Protein AF-A0A530JTN9-F1 (afdb_monomer_lite)

Sequence (79 aa):
IIMMAVPLSIFGAIVPLNIGLGTLNIYTQVGLITLIGLITKHGILLVEFANQQRELHGMRRRDAIVASAKVRLRPILMT

Foldseek 3Di:
DLVVVLVVQVVVLVVCVVVVVDDPDPVSVVVSVVSSVVSSVLVVQLVVQLVVCCVPVVDDSVVSSVVSCVVCVVVVVVD

Secondary structure (DSSP, 8-state):
-HHHHHHHHHHHHHHHHHTTS----HHHHHHHHHHHHHHHHHHHHHHHHHHHHHHHH---HHHHHHHHHHHHHHHHHH-

Radius of gyration: 15.69 Å; chains: 1; bounding box: 32×19×46 Å

pLDDT: mean 82.33, std 5.26, range [63.25, 89.75]

Structure (mmCIF, N/CA/C/O backbone):
data_AF-A0A530JTN9-F1
#
_entry.id   AF-A0A530JTN9-F1
#
loop_
_atom_site.group_PDB
_atom_site.id
_atom_site.type_symbol
_atom_site.label_atom_id
_atom_site.label_alt_id
_atom_site.label_comp_id
_atom_site.label_asym_id
_atom_site.label_entity_id
_atom_site.label_seq_id
_atom_site.pdbx_PDB_ins_code
_atom_site.Cartn_x
_atom_site.Cartn_y
_atom_site.Cartn_z
_atom_site.occupancy
_atom_site.B_iso_or_equiv
_atom_site.auth_seq_id
_atom_site.auth_comp_id
_atom_site.auth_asym_id
_atom_site.auth_atom_id
_atom_site.pdbx_PDB_model_num
ATOM 1 N N . ILE A 1 1 ? 4.524 -10.145 6.483 1.00 63.25 1 ILE A N 1
ATOM 2 C CA . ILE A 1 1 ? 3.374 -9.699 5.652 1.00 63.25 1 ILE A CA 1
ATOM 3 C C . ILE A 1 1 ? 3.831 -8.683 4.611 1.00 63.25 1 ILE A C 1
ATOM 5 O O . ILE A 1 1 ? 3.697 -8.963 3.434 1.00 63.25 1 ILE A O 1
ATOM 9 N N . ILE A 1 2 ? 4.445 -7.563 5.011 1.00 68.31 2 ILE A N 1
ATOM 10 C CA . ILE A 1 2 ? 4.872 -6.504 4.075 1.00 68.31 2 ILE A CA 1
ATOM 11 C C . ILE A 1 2 ? 5.875 -7.024 3.025 1.00 68.31 2 ILE A C 1
ATOM 13 O O . ILE A 1 2 ? 5.711 -6.759 1.842 1.00 68.31 2 ILE A O 1
ATOM 17 N N . MET A 1 3 ? 6.833 -7.875 3.417 1.00 70.69 3 MET A N 1
ATOM 18 C CA . MET A 1 3 ? 7.773 -8.492 2.465 1.00 70.69 3 MET A CA 1
ATOM 19 C C . MET A 1 3 ? 7.126 -9.477 1.472 1.00 70.69 3 MET A C 1
ATOM 21 O O . MET A 1 3 ? 7.738 -9.772 0.455 1.00 70.69 3 MET A O 1
ATOM 25 N N . MET A 1 4 ? 5.892 -9.955 1.708 1.00 78.00 4 MET A N 1
ATOM 26 C CA . MET A 1 4 ? 5.155 -10.751 0.707 1.00 78.00 4 MET A CA 1
ATOM 27 C C . MET A 1 4 ? 4.541 -9.883 -0.400 1.00 78.00 4 MET A C 1
ATOM 29 O O . MET A 1 4 ? 4.227 -10.405 -1.463 1.00 78.00 4 MET A O 1
ATOM 33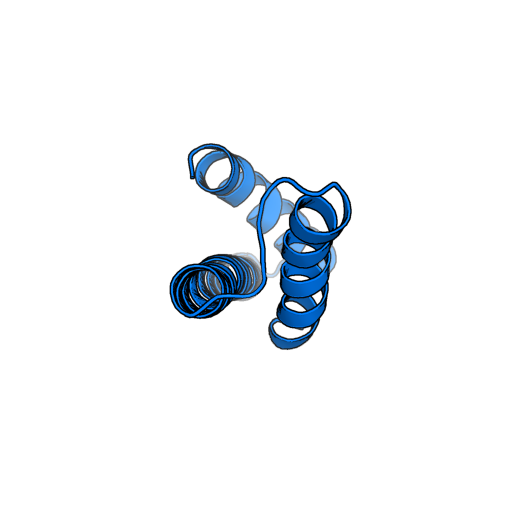 N N . ALA A 1 5 ? 4.385 -8.571 -0.186 1.00 75.88 5 ALA A N 1
ATOM 34 C CA . ALA A 1 5 ? 3.892 -7.660 -1.221 1.00 75.88 5 ALA A CA 1
ATOM 35 C C . ALA A 1 5 ? 4.966 -7.347 -2.279 1.00 75.88 5 ALA A C 1
ATOM 37 O O . ALA A 1 5 ? 4.640 -7.062 -3.427 1.00 75.88 5 ALA A O 1
ATOM 38 N N . VAL A 1 6 ? 6.248 -7.454 -1.914 1.00 79.94 6 VAL A N 1
ATOM 39 C CA . VAL A 1 6 ? 7.391 -7.194 -2.804 1.00 79.94 6 VAL A CA 1
ATOM 40 C C . VAL A 1 6 ? 7.424 -8.131 -4.024 1.00 79.94 6 VAL A C 1
ATOM 42 O O . VAL A 1 6 ? 7.454 -7.616 -5.142 1.00 79.94 6 VAL A O 1
ATOM 45 N N . PRO A 1 7 ? 7.364 -9.474 -3.882 1.00 81.19 7 PRO A N 1
ATOM 46 C CA . PRO A 1 7 ? 7.344 -10.364 -5.045 1.00 81.19 7 PRO A CA 1
ATOM 47 C C . PRO A 1 7 ? 6.101 -10.162 -5.923 1.00 81.19 7 PRO A C 1
ATOM 49 O O . PRO A 1 7 ? 6.194 -10.298 -7.140 1.00 81.19 7 PRO A O 1
ATOM 52 N N . LEU A 1 8 ? 4.964 -9.761 -5.341 1.00 83.19 8 LEU A N 1
ATOM 53 C CA . LEU A 1 8 ? 3.754 -9.429 -6.099 1.00 83.19 8 LEU A CA 1
ATOM 54 C C . LEU A 1 8 ? 3.946 -8.171 -6.967 1.00 83.19 8 LEU A C 1
ATOM 56 O O . LEU A 1 8 ? 3.531 -8.155 -8.124 1.00 83.19 8 LEU A O 1
ATOM 60 N N . SER A 1 9 ? 4.615 -7.138 -6.449 1.00 80.81 9 SER A N 1
ATOM 61 C CA . SER A 1 9 ? 4.945 -5.939 -7.234 1.00 80.81 9 SER A CA 1
ATOM 62 C C . SER A 1 9 ? 5.948 -6.207 -8.345 1.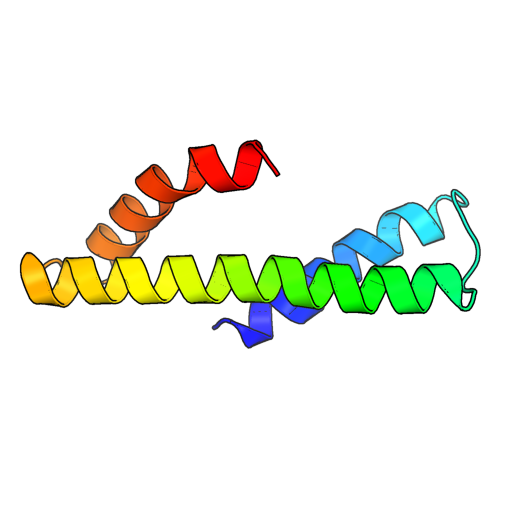00 80.81 9 SER A C 1
ATOM 64 O O . SER A 1 9 ? 5.783 -5.687 -9.445 1.00 80.81 9 SER A O 1
ATOM 66 N N . ILE A 1 10 ? 6.959 -7.037 -8.086 1.00 82.75 10 ILE A N 1
ATOM 67 C CA . ILE A 1 10 ? 7.920 -7.449 -9.117 1.00 82.75 10 ILE A CA 1
ATOM 68 C C . ILE A 1 10 ? 7.194 -8.205 -10.233 1.00 82.75 10 ILE A C 1
ATOM 70 O O . ILE A 1 10 ? 7.422 -7.926 -11.407 1.00 82.75 10 ILE A O 1
ATOM 74 N N . PHE A 1 11 ? 6.267 -9.099 -9.881 1.00 84.62 11 PHE A N 1
ATOM 75 C CA . PHE A 1 11 ? 5.441 -9.799 -10.861 1.00 84.62 11 PHE A CA 1
ATOM 76 C C . PHE A 1 11 ? 4.636 -8.819 -11.727 1.00 84.62 11 PHE A C 1
ATOM 78 O O . PHE A 1 11 ? 4.678 -8.904 -12.952 1.00 84.62 11 PHE A O 1
ATOM 85 N N . GLY A 1 12 ? 3.986 -7.827 -11.107 1.00 81.19 12 GLY A N 1
ATOM 86 C CA . GLY A 1 12 ? 3.252 -6.778 -11.821 1.00 81.19 12 GLY A CA 1
ATOM 87 C C . GLY A 1 12 ? 4.119 -5.939 -12.767 1.00 81.19 12 GLY A C 1
ATOM 88 O O . GLY A 1 12 ? 3.633 -5.502 -13.804 1.00 81.19 12 GLY A O 1
ATOM 89 N N . ALA A 1 13 ? 5.401 -5.754 -12.455 1.00 79.56 13 ALA A N 1
ATOM 90 C CA . ALA A 1 13 ? 6.333 -5.012 -13.300 1.00 79.56 13 ALA A CA 1
ATOM 91 C C . ALA A 1 13 ? 6.956 -5.854 -14.429 1.00 79.56 13 ALA A C 1
ATOM 93 O O . ALA A 1 13 ? 7.306 -5.317 -15.479 1.00 79.56 13 ALA A O 1
ATOM 94 N N . ILE A 1 14 ? 7.071 -7.173 -14.246 1.00 80.62 14 ILE A N 1
ATOM 95 C CA . ILE A 1 14 ? 7.583 -8.096 -15.271 1.00 80.62 14 ILE A CA 1
ATOM 96 C C . ILE A 1 14 ? 6.557 -8.318 -16.390 1.00 80.62 14 ILE A C 1
ATOM 98 O O . ILE A 1 14 ? 6.950 -8.445 -17.547 1.00 80.62 14 ILE A O 1
ATOM 102 N N . VAL A 1 15 ? 5.256 -8.327 -16.080 1.00 81.81 15 VAL A N 1
ATOM 103 C CA . VAL A 1 15 ? 4.175 -8.504 -17.071 1.00 81.81 15 VAL A CA 1
ATOM 104 C C . VAL A 1 15 ? 4.261 -7.511 -18.249 1.00 81.81 15 VAL A C 1
ATOM 106 O O . VAL A 1 15 ? 4.302 -7.970 -19.391 1.00 81.81 15 VAL A O 1
ATOM 109 N N . PRO A 1 16 ? 4.345 -6.180 -18.047 1.00 74.75 16 PRO A N 1
ATOM 110 C CA . PRO A 1 16 ? 4.476 -5.232 -19.156 1.00 74.75 16 PRO A CA 1
ATOM 111 C C . PRO A 1 16 ? 5.820 -5.345 -19.890 1.00 74.75 16 PRO A C 1
ATOM 113 O O . PRO A 1 16 ? 5.856 -5.162 -21.106 1.00 74.75 16 PRO A O 1
ATOM 116 N N . LEU A 1 17 ? 6.909 -5.713 -19.200 1.00 77.56 17 LEU A N 1
ATOM 117 C CA . LEU A 1 17 ?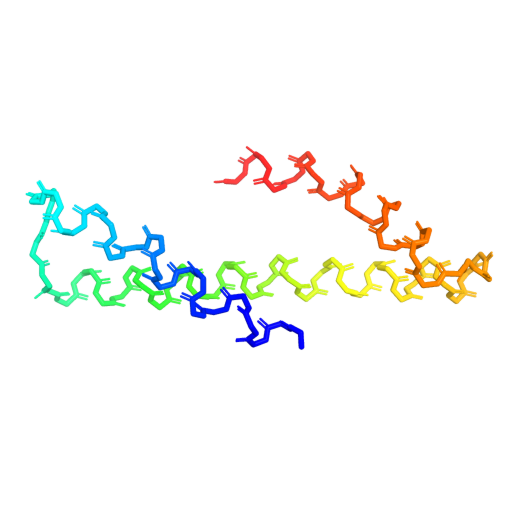 8.181 -6.026 -19.865 1.00 77.56 17 LEU A CA 1
ATOM 118 C C . LEU A 1 17 ? 8.054 -7.245 -20.793 1.00 77.56 17 LEU A C 1
ATOM 120 O O . LEU A 1 17 ? 8.604 -7.238 -21.890 1.00 77.56 17 LEU A O 1
ATOM 124 N N . ASN A 1 18 ? 7.313 -8.279 -20.384 1.00 75.94 18 ASN A N 1
ATOM 125 C CA . ASN A 1 18 ? 7.125 -9.497 -21.175 1.00 75.94 18 ASN A CA 1
ATOM 126 C C . ASN A 1 18 ? 6.279 -9.262 -22.441 1.00 75.94 18 ASN A C 1
ATOM 128 O O . ASN A 1 18 ? 6.518 -9.901 -23.459 1.00 75.94 18 ASN A O 1
ATOM 132 N N . ILE A 1 19 ? 5.355 -8.295 -22.402 1.00 76.31 19 ILE A N 1
ATOM 133 C CA . ILE A 1 19 ? 4.519 -7.878 -23.546 1.00 76.31 19 ILE A CA 1
ATOM 134 C C . ILE A 1 19 ? 5.315 -7.035 -24.571 1.00 76.31 19 ILE A C 1
ATOM 136 O O . ILE A 1 19 ? 4.812 -6.718 -25.646 1.00 76.31 19 ILE A O 1
ATOM 140 N N . GLY A 1 20 ? 6.577 -6.696 -24.284 1.00 71.75 20 GLY A N 1
ATOM 141 C CA . GLY A 1 20 ? 7.437 -5.940 -25.200 1.00 71.75 20 GLY A CA 1
ATOM 142 C C . GLY A 1 20 ? 7.288 -4.420 -25.094 1.00 71.75 20 GLY A C 1
ATOM 143 O O . GLY A 1 20 ? 7.788 -3.702 -25.955 1.00 71.75 20 GLY A O 1
ATOM 144 N N . LEU A 1 21 ? 6.650 -3.909 -24.030 1.00 68.81 21 LEU A N 1
ATOM 145 C CA . LEU A 1 21 ? 6.532 -2.465 -23.764 1.00 68.81 21 LEU A CA 1
ATOM 146 C C . LEU A 1 21 ? 7.858 -1.824 -23.304 1.00 68.81 21 LEU A C 1
ATOM 148 O O . LEU A 1 21 ? 7.933 -0.607 -23.155 1.00 68.81 21 LEU A O 1
ATOM 152 N N . GLY A 1 22 ? 8.907 -2.619 -23.072 1.00 70.12 22 GLY A N 1
ATOM 153 C CA . GLY A 1 22 ? 10.235 -2.124 -22.724 1.00 70.12 22 GLY A CA 1
ATOM 154 C C . GLY A 1 22 ? 11.264 -3.234 -22.510 1.00 70.12 22 GLY A C 1
ATOM 155 O O . GLY A 1 22 ? 10.926 -4.400 -22.327 1.00 70.12 22 GLY A O 1
ATOM 156 N N . THR A 1 23 ? 12.541 -2.859 -22.522 1.00 76.25 23 THR A N 1
ATOM 157 C CA . THR A 1 23 ? 13.685 -3.742 -22.242 1.00 76.25 23 THR A CA 1
ATOM 158 C C . THR A 1 23 ? 14.203 -3.545 -20.821 1.00 76.25 23 THR A C 1
ATOM 160 O O . THR A 1 23 ? 14.141 -2.433 -20.300 1.00 76.25 23 THR A O 1
ATOM 163 N N . LEU A 1 24 ? 14.819 -4.579 -20.242 1.00 78.00 24 LEU A N 1
ATOM 164 C CA . LEU A 1 24 ? 15.547 -4.496 -18.970 1.00 78.00 24 LEU A CA 1
ATOM 165 C C . LEU A 1 24 ? 16.782 -3.587 -19.115 1.00 78.00 24 LEU A C 1
ATOM 167 O O . LEU A 1 24 ? 17.851 -4.012 -19.540 1.00 78.00 24 LEU A O 1
ATOM 171 N N . ASN A 1 25 ? 16.610 -2.313 -18.781 1.00 83.50 25 ASN A N 1
ATOM 172 C CA . ASN A 1 25 ? 17.646 -1.284 -18.781 1.00 83.50 25 ASN A CA 1
ATOM 173 C C . ASN A 1 25 ? 17.752 -0.611 -17.397 1.00 83.50 25 ASN A C 1
ATOM 175 O O . ASN A 1 25 ? 16.924 -0.837 -16.510 1.00 83.50 25 ASN A O 1
ATOM 179 N N . ILE A 1 26 ? 18.762 0.242 -17.208 1.00 86.44 26 ILE A N 1
ATOM 180 C CA . ILE A 1 26 ? 19.006 0.937 -15.930 1.00 86.44 26 ILE A CA 1
ATOM 181 C C . ILE A 1 26 ? 17.771 1.746 -15.486 1.00 86.44 26 ILE A C 1
ATOM 183 O O . ILE A 1 26 ? 17.431 1.740 -14.305 1.00 86.44 26 ILE A O 1
ATOM 187 N N . TYR A 1 27 ? 17.032 2.359 -16.418 1.00 85.69 27 TYR A N 1
ATOM 188 C CA . TYR A 1 27 ? 15.799 3.088 -16.101 1.00 85.69 27 TYR A CA 1
ATOM 189 C C . TYR A 1 27 ? 14.701 2.170 -15.548 1.00 85.69 27 TYR A C 1
ATOM 191 O O . TYR A 1 27 ? 14.079 2.501 -14.540 1.00 85.69 27 TYR A O 1
ATOM 199 N N . THR A 1 28 ? 14.494 0.991 -16.143 1.00 83.25 28 THR A N 1
ATOM 200 C CA . THR A 1 28 ? 13.531 0.003 -15.628 1.00 83.25 28 THR A CA 1
ATOM 201 C C . THR A 1 28 ? 13.949 -0.558 -14.272 1.00 83.25 28 THR A C 1
ATOM 203 O O . THR A 1 28 ? 13.090 -0.771 -13.426 1.00 83.25 28 THR A O 1
ATOM 206 N N . GLN A 1 29 ? 15.248 -0.734 -14.008 1.00 85.75 29 GLN A N 1
ATOM 207 C CA . GLN A 1 29 ? 15.736 -1.170 -12.693 1.00 85.75 29 GLN A CA 1
ATOM 208 C C . GLN A 1 29 ? 15.484 -0.115 -11.613 1.00 85.75 29 GLN A C 1
ATOM 210 O O . GLN A 1 29 ? 14.994 -0.445 -10.535 1.00 85.75 29 GLN A O 1
ATOM 215 N N . VAL A 1 30 ? 15.745 1.161 -11.910 1.00 89.75 30 VAL A N 1
ATOM 216 C CA . VAL A 1 30 ? 15.417 2.266 -10.997 1.00 89.75 30 VAL A CA 1
ATOM 217 C C . VAL A 1 30 ? 13.902 2.356 -10.777 1.00 89.75 30 VAL A C 1
ATOM 219 O O . VAL A 1 30 ? 13.463 2.501 -9.638 1.00 89.75 30 VAL A O 1
ATOM 222 N N . GLY A 1 31 ? 13.097 2.183 -11.831 1.00 87.12 31 GLY A N 1
ATOM 223 C CA . GLY A 1 31 ? 11.634 2.118 -11.745 1.00 87.12 31 GLY A CA 1
ATOM 224 C C . GLY A 1 31 ? 11.119 0.951 -10.895 1.00 87.12 31 GLY A C 1
ATOM 225 O O . GLY A 1 31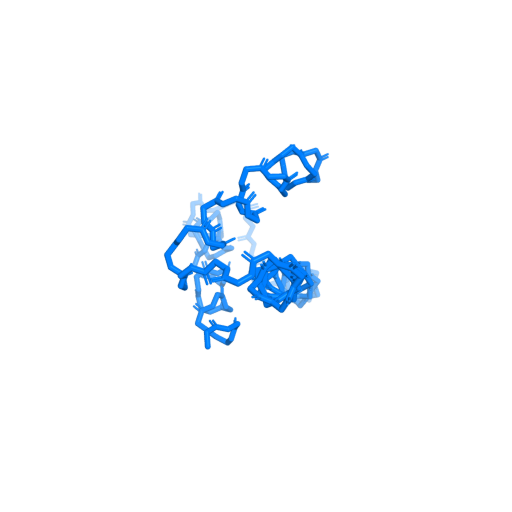 ? 10.184 1.109 -10.117 1.00 87.12 31 GLY A O 1
ATOM 226 N N . LEU A 1 32 ? 11.755 -0.219 -10.981 1.00 86.81 32 LEU A N 1
ATOM 227 C CA . LEU A 1 32 ? 11.443 -1.364 -10.124 1.00 86.81 32 LEU A CA 1
ATOM 228 C C . LEU A 1 32 ? 11.724 -1.049 -8.651 1.00 86.81 32 LEU A C 1
ATOM 230 O O . LEU A 1 32 ? 10.901 -1.357 -7.790 1.00 86.81 32 LEU A O 1
ATOM 234 N N . ILE A 1 33 ? 12.851 -0.396 -8.353 1.00 88.56 33 ILE A N 1
ATOM 235 C CA . ILE A 1 33 ? 13.212 -0.002 -6.984 1.00 88.56 33 ILE A CA 1
ATOM 236 C C . ILE A 1 33 ? 12.195 0.998 -6.418 1.00 88.56 33 ILE A C 1
ATOM 238 O O . ILE A 1 33 ? 11.737 0.835 -5.284 1.00 88.56 33 ILE A O 1
ATOM 242 N N . THR A 1 34 ? 11.794 2.007 -7.197 1.00 89.06 34 THR A N 1
ATOM 243 C CA . THR A 1 34 ? 10.785 2.982 -6.752 1.00 89.06 34 THR A CA 1
ATOM 244 C C . THR A 1 34 ? 9.412 2.340 -6.563 1.00 89.06 34 THR A C 1
ATOM 246 O O . THR A 1 34 ? 8.738 2.636 -5.573 1.00 89.06 34 THR A O 1
ATOM 249 N N . LEU A 1 35 ? 9.024 1.401 -7.432 1.00 87.19 35 LEU A N 1
ATOM 250 C CA . LEU A 1 35 ? 7.786 0.629 -7.302 1.00 87.19 35 LEU A CA 1
ATOM 251 C C . LEU A 1 35 ? 7.763 -0.201 -6.007 1.00 87.19 35 LEU A C 1
ATOM 253 O O . LEU A 1 35 ? 6.766 -0.204 -5.282 1.00 87.19 35 LEU A O 1
ATOM 257 N N . ILE A 1 36 ? 8.880 -0.860 -5.679 1.00 87.69 36 ILE A N 1
ATOM 258 C CA . ILE A 1 36 ? 9.041 -1.608 -4.424 1.00 87.69 36 ILE A CA 1
ATOM 259 C C . ILE A 1 36 ? 8.908 -0.666 -3.217 1.00 87.69 36 ILE A C 1
ATOM 261 O O . ILE A 1 36 ? 8.255 -1.012 -2.230 1.00 87.69 36 ILE A O 1
ATOM 265 N N . GLY A 1 37 ? 9.473 0.541 -3.283 1.00 88.12 37 GLY A N 1
ATOM 266 C CA . GLY A 1 37 ? 9.325 1.551 -2.231 1.00 88.12 37 GLY A CA 1
ATOM 267 C C . GLY A 1 37 ? 7.871 1.997 -2.029 1.00 88.12 37 GLY A C 1
ATOM 268 O O . GLY A 1 37 ? 7.379 2.028 -0.897 1.00 88.12 37 GLY A O 1
ATOM 269 N N . LEU A 1 38 ? 7.161 2.278 -3.125 1.00 87.50 38 LEU A N 1
ATOM 270 C CA . LEU A 1 38 ? 5.749 2.675 -3.120 1.00 87.50 38 LEU A CA 1
ATOM 271 C C . LEU A 1 38 ? 4.848 1.591 -2.518 1.00 87.50 38 LEU A C 1
ATOM 273 O O . LEU A 1 38 ? 4.101 1.869 -1.573 1.00 87.50 38 LEU A O 1
ATOM 277 N N . ILE A 1 39 ? 4.955 0.345 -2.996 1.00 85.75 39 ILE A N 1
ATOM 278 C CA . ILE A 1 39 ? 4.128 -0.754 -2.477 1.00 85.75 39 ILE A CA 1
ATOM 279 C C . ILE A 1 39 ? 4.412 -1.000 -0.994 1.00 85.75 39 ILE A C 1
ATOM 281 O O . ILE A 1 39 ? 3.492 -1.226 -0.207 1.00 85.75 39 ILE A O 1
ATOM 285 N N . THR A 1 40 ? 5.681 -0.899 -0.592 1.00 88.06 40 THR A N 1
ATOM 286 C CA . THR A 1 40 ? 6.106 -1.116 0.791 1.00 88.06 40 THR A CA 1
ATOM 287 C C . THR A 1 40 ? 5.515 -0.047 1.702 1.00 88.06 40 THR A C 1
ATOM 289 O O . THR A 1 40 ? 4.932 -0.388 2.731 1.00 88.06 40 THR A O 1
ATOM 292 N N . LYS A 1 41 ? 5.552 1.231 1.299 1.00 86.06 41 LYS A N 1
ATOM 293 C CA . LYS A 1 41 ? 4.919 2.331 2.044 1.00 86.06 41 LYS A CA 1
ATOM 294 C C . LYS A 1 41 ? 3.416 2.104 2.210 1.00 86.06 41 LYS A C 1
ATOM 296 O O . LYS A 1 41 ? 2.882 2.272 3.307 1.00 86.06 41 LYS A O 1
ATOM 301 N N . HIS A 1 42 ? 2.724 1.687 1.150 1.00 85.12 42 HIS A N 1
ATOM 302 C CA . HIS A 1 42 ? 1.298 1.380 1.240 1.00 85.12 42 HIS A CA 1
ATOM 303 C C . HIS A 1 42 ? 1.012 0.150 2.115 1.00 85.12 42 HIS A C 1
ATOM 305 O O . HIS A 1 42 ? 0.038 0.165 2.866 1.00 85.12 42 HIS A O 1
ATOM 311 N N . GLY A 1 43 ? 1.852 -0.884 2.076 1.00 85.44 43 GLY A N 1
ATOM 312 C CA . GLY A 1 43 ? 1.720 -2.059 2.937 1.00 85.44 43 GLY A CA 1
ATOM 313 C C . GLY A 1 43 ? 1.924 -1.734 4.419 1.00 85.44 43 GLY A C 1
ATOM 314 O O . GLY A 1 43 ? 1.113 -2.145 5.248 1.00 85.44 43 GLY A O 1
ATOM 315 N N . ILE A 1 44 ? 2.962 -0.956 4.745 1.00 88.62 44 ILE A N 1
ATOM 316 C CA . ILE A 1 44 ? 3.264 -0.518 6.118 1.00 88.62 44 ILE A CA 1
ATOM 317 C C . ILE A 1 44 ? 2.092 0.281 6.687 1.00 88.62 44 ILE A C 1
ATOM 319 O O . ILE A 1 44 ? 1.550 -0.099 7.721 1.00 88.62 44 ILE A O 1
ATOM 323 N N . LEU A 1 45 ? 1.634 1.314 5.970 1.00 87.00 45 LEU A N 1
ATOM 324 C CA . LEU A 1 45 ? 0.526 2.164 6.418 1.00 87.00 45 LEU A CA 1
ATOM 325 C C . LEU A 1 45 ? -0.766 1.375 6.664 1.00 87.00 45 LEU A C 1
ATOM 327 O O . LEU A 1 45 ? -1.510 1.686 7.584 1.00 87.00 45 LEU A O 1
ATOM 331 N N . LEU A 1 46 ? -1.062 0.355 5.851 1.00 85.94 46 LEU A N 1
ATOM 332 C CA . LEU A 1 46 ? -2.265 -0.463 6.038 1.00 85.94 46 LEU A CA 1
ATOM 333 C C . LEU A 1 46 ? -2.192 -1.312 7.316 1.00 85.94 46 LEU A C 1
ATOM 335 O O . LEU A 1 46 ? -3.182 -1.416 8.043 1.00 85.94 46 LEU A O 1
ATOM 339 N N . VAL A 1 47 ? -1.027 -1.902 7.594 1.00 86.06 47 VAL A N 1
ATOM 340 C CA . VAL A 1 47 ? -0.795 -2.701 8.805 1.00 86.06 47 VAL A CA 1
ATOM 341 C C . VAL A 1 47 ? -0.785 -1.819 10.050 1.00 86.06 47 VAL A C 1
ATOM 343 O O . VAL A 1 47 ? -1.403 -2.188 11.045 1.00 86.06 47 VAL A O 1
ATOM 346 N N . GLU A 1 48 ? -0.135 -0.660 9.987 1.00 87.75 48 GLU A N 1
ATOM 347 C CA . GLU A 1 48 ? -0.077 0.307 11.086 1.00 87.75 48 GLU A CA 1
ATOM 348 C C . GLU A 1 48 ? -1.480 0.776 11.479 1.00 87.75 48 GLU A C 1
ATOM 350 O O . GLU A 1 48 ? -1.881 0.627 12.631 1.00 87.75 48 GLU A O 1
ATOM 355 N N . PHE A 1 49 ? -2.287 1.200 10.505 1.00 85.19 49 PHE A N 1
ATOM 356 C CA . PHE A 1 49 ? -3.659 1.645 10.748 1.00 85.19 49 PHE A CA 1
ATOM 357 C C . PHE A 1 49 ? -4.559 0.499 11.238 1.00 85.19 49 PHE A C 1
ATOM 359 O O . PHE A 1 49 ? -5.425 0.700 12.086 1.00 85.19 49 PHE A O 1
ATOM 366 N N . ALA A 1 50 ? -4.336 -0.734 10.764 1.00 86.00 50 ALA A N 1
ATOM 367 C CA . ALA A 1 50 ? -5.040 -1.903 11.287 1.00 86.00 50 ALA A CA 1
ATOM 368 C C . ALA A 1 50 ? -4.657 -2.183 12.748 1.00 86.00 50 ALA A C 1
ATOM 370 O O . ALA A 1 50 ? -5.529 -2.501 13.548 1.00 86.00 50 ALA A O 1
ATOM 371 N N . ASN A 1 51 ? -3.384 -2.053 13.127 1.00 87.31 51 ASN A N 1
ATOM 372 C CA . ASN A 1 51 ? -2.965 -2.199 14.522 1.00 87.31 51 ASN A CA 1
ATOM 373 C C . ASN A 1 51 ? -3.527 -1.076 15.402 1.00 87.31 51 ASN A C 1
ATOM 375 O O . ASN A 1 51 ? -4.050 -1.364 16.474 1.00 87.31 51 ASN A O 1
ATOM 379 N N . GLN A 1 52 ? -3.532 0.161 14.908 1.00 86.88 52 GLN A N 1
ATOM 380 C CA . GLN A 1 52 ? -4.112 1.309 15.598 1.00 86.88 52 GLN A CA 1
ATOM 381 C C . GLN A 1 52 ? -5.619 1.127 15.854 1.00 86.88 52 GLN A C 1
ATOM 383 O O . GLN A 1 52 ? -6.098 1.382 16.954 1.00 86.88 52 GLN A O 1
ATOM 388 N N . GLN A 1 53 ? -6.373 0.605 14.880 1.00 84.12 53 GLN A N 1
ATOM 389 C CA . GLN A 1 53 ? -7.795 0.269 15.056 1.00 84.12 53 GLN A CA 1
ATOM 390 C C . GLN A 1 53 ? -8.015 -0.847 16.090 1.00 84.12 53 GLN A C 1
ATOM 392 O O . GLN A 1 53 ? -9.016 -0.850 16.806 1.00 84.12 53 GLN A O 1
ATOM 397 N N . ARG A 1 54 ? -7.074 -1.790 16.212 1.00 84.88 54 ARG A N 1
ATOM 398 C CA . ARG A 1 54 ? -7.135 -2.834 17.246 1.00 84.88 54 ARG A CA 1
ATOM 399 C C . ARG A 1 54 ? -6.866 -2.278 18.639 1.00 84.88 54 ARG A C 1
ATOM 401 O O . ARG A 1 54 ? -7.555 -2.687 19.564 1.00 84.88 54 ARG A O 1
ATOM 408 N N . GLU A 1 55 ? -5.897 -1.379 18.784 1.00 86.25 55 GLU A N 1
ATOM 409 C CA . GLU A 1 55 ? -5.566 -0.758 20.074 1.00 86.25 55 GLU A CA 1
ATOM 410 C C . GLU A 1 55 ? -6.648 0.218 20.544 1.00 86.25 55 GLU A C 1
ATOM 412 O O . GLU A 1 55 ? -7.068 0.144 21.693 1.00 86.25 55 GLU A O 1
ATOM 417 N N . LEU A 1 56 ? -7.146 1.087 19.660 1.00 84.44 56 LEU A N 1
ATOM 418 C CA . LEU A 1 56 ? -8.12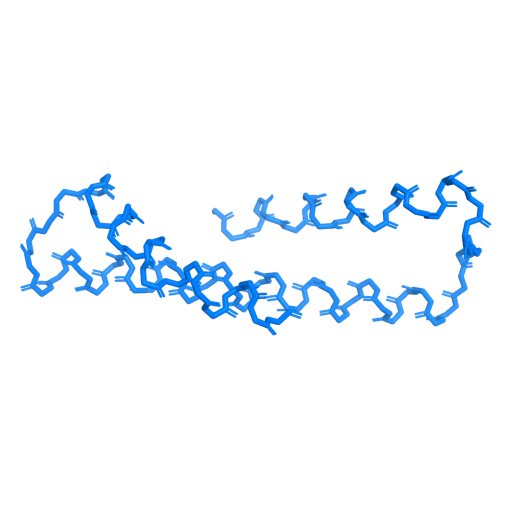2 2.121 20.024 1.00 84.44 56 LEU A CA 1
ATOM 419 C C . LEU A 1 56 ? -9.543 1.577 20.212 1.00 84.44 56 LEU A C 1
ATOM 421 O O . LEU A 1 56 ? -10.280 2.067 21.064 1.00 84.44 56 LEU A O 1
ATOM 425 N N . HIS A 1 57 ? -9.945 0.586 19.411 1.00 80.06 57 HIS A N 1
ATOM 426 C CA . HIS A 1 57 ? -11.328 0.096 19.379 1.00 80.06 57 HIS A CA 1
ATOM 427 C C . HIS A 1 57 ? -11.478 -1.365 19.824 1.00 80.06 57 HIS A C 1
ATOM 429 O O . HIS A 1 57 ? -12.573 -1.918 19.733 1.00 80.06 57 HIS A O 1
ATOM 435 N N . GLY A 1 58 ? -10.400 -2.024 20.267 1.00 82.12 58 GLY A N 1
ATOM 436 C CA . GLY A 1 58 ? -10.439 -3.426 20.702 1.00 82.12 58 GLY A CA 1
ATOM 437 C C . GLY A 1 58 ? -10.857 -4.412 19.601 1.00 82.12 58 GLY A C 1
ATOM 438 O O . GLY A 1 58 ? -11.273 -5.534 19.891 1.00 82.12 58 GLY A O 1
ATOM 439 N N . MET A 1 59 ? -10.792 -4.003 18.328 1.00 81.19 59 MET A N 1
ATOM 440 C CA . MET A 1 59 ? -11.327 -4.773 17.206 1.00 81.19 59 MET A CA 1
ATOM 441 C C . MET A 1 59 ? -10.574 -6.093 16.992 1.00 81.19 59 MET A C 1
ATOM 443 O O . MET A 1 59 ? -9.352 -6.197 17.153 1.00 81.19 59 MET A O 1
ATOM 447 N N . ARG A 1 60 ? -11.295 -7.129 16.542 1.00 84.38 60 ARG A N 1
ATOM 448 C CA . ARG A 1 60 ? -10.673 -8.396 16.129 1.00 84.38 60 ARG A CA 1
ATOM 449 C C . ARG A 1 60 ? -9.813 -8.158 14.883 1.00 84.38 60 ARG A C 1
ATOM 451 O O . ARG A 1 60 ? -10.089 -7.287 14.062 1.00 84.38 60 ARG A O 1
ATOM 458 N N . ARG A 1 61 ? -8.762 -8.972 14.712 1.00 77.94 61 ARG A N 1
ATOM 459 C CA . ARG A 1 61 ? -7.761 -8.834 13.627 1.00 77.94 61 ARG A CA 1
ATOM 460 C C . ARG A 1 61 ? -8.374 -8.660 12.232 1.00 77.94 61 ARG A C 1
ATOM 462 O O . ARG A 1 61 ? -7.860 -7.874 11.447 1.00 77.94 61 ARG A O 1
ATOM 469 N N . ARG A 1 62 ? -9.439 -9.408 11.923 1.00 82.50 62 ARG A N 1
ATOM 470 C CA . ARG A 1 62 ? -10.101 -9.364 10.611 1.00 82.50 62 ARG A CA 1
ATOM 471 C C . ARG A 1 62 ? -10.859 -8.054 10.406 1.00 82.50 62 ARG A C 1
ATOM 473 O O . ARG A 1 62 ? -10.662 -7.409 9.383 1.00 82.50 62 ARG A O 1
ATOM 480 N N . ASP A 1 63 ? -11.636 -7.638 11.400 1.00 83.81 63 ASP A N 1
ATOM 481 C CA . ASP A 1 63 ? -12.457 -6.425 11.326 1.00 83.81 63 ASP A CA 1
ATOM 482 C C . ASP A 1 63 ? -11.584 -5.172 11.194 1.00 83.81 63 ASP A C 1
ATOM 484 O O . ASP A 1 63 ? -11.849 -4.309 10.358 1.00 83.81 63 ASP A O 1
ATOM 488 N N . ALA A 1 64 ? -10.467 -5.129 11.924 1.00 84.12 64 ALA A N 1
ATOM 489 C CA . ALA A 1 64 ? -9.513 -4.029 11.846 1.00 84.12 64 ALA A CA 1
ATOM 490 C C . ALA A 1 64 ? -8.808 -3.929 10.481 1.00 84.12 64 ALA A C 1
ATOM 492 O O . ALA A 1 64 ? -8.600 -2.828 9.972 1.00 84.12 64 ALA A O 1
ATOM 493 N N . ILE A 1 65 ? -8.466 -5.065 9.858 1.00 84.50 65 ILE A N 1
ATOM 494 C CA . ILE A 1 65 ? -7.881 -5.077 8.507 1.00 84.50 65 ILE A CA 1
ATOM 495 C C . ILE A 1 65 ? -8.902 -4.589 7.478 1.00 84.50 65 ILE A C 1
ATOM 497 O O . ILE A 1 65 ? -8.548 -3.793 6.614 1.00 84.50 65 ILE A O 1
ATOM 501 N N . VAL A 1 66 ? -10.165 -5.016 7.575 1.00 85.31 66 VAL A N 1
ATOM 502 C CA . VAL A 1 66 ? -11.228 -4.583 6.651 1.00 85.31 66 VAL A CA 1
ATOM 503 C C . VAL A 1 66 ? -11.519 -3.087 6.799 1.00 85.31 66 VAL A C 1
ATOM 505 O O . VAL A 1 66 ? -11.655 -2.387 5.795 1.00 85.31 66 VAL A O 1
ATOM 508 N N . ALA A 1 67 ? -11.569 -2.575 8.032 1.00 84.25 67 ALA A N 1
ATOM 509 C CA . ALA A 1 67 ? -11.744 -1.149 8.300 1.00 84.25 67 ALA A CA 1
ATOM 510 C C . ALA A 1 67 ? -10.567 -0.323 7.753 1.00 84.25 67 ALA A C 1
ATOM 512 O O . ALA A 1 67 ? -10.774 0.648 7.024 1.00 84.25 67 ALA A O 1
ATOM 513 N N . SER A 1 68 ? -9.335 -0.759 8.028 1.00 83.69 68 SER A N 1
ATOM 514 C CA . SER A 1 68 ? -8.110 -0.134 7.514 1.00 83.69 68 SER A CA 1
ATOM 515 C C . SER A 1 68 ? -8.066 -0.135 5.979 1.00 83.69 68 SER A C 1
ATOM 517 O O . SER A 1 68 ? -7.801 0.895 5.354 1.00 83.69 68 SER A O 1
ATOM 519 N N . ALA A 1 69 ? -8.427 -1.259 5.351 1.00 84.44 69 ALA A N 1
ATOM 520 C CA . ALA A 1 69 ? -8.506 -1.376 3.900 1.00 84.44 69 ALA A CA 1
ATOM 521 C C . ALA A 1 69 ? -9.533 -0.402 3.301 1.00 84.44 69 ALA A C 1
ATOM 523 O O . ALA A 1 69 ? -9.221 0.261 2.317 1.00 84.44 69 ALA A O 1
ATOM 524 N N . LYS A 1 70 ? -10.719 -0.239 3.911 1.00 84.69 70 LYS A N 1
ATOM 525 C CA . LYS A 1 70 ? -11.734 0.729 3.447 1.00 84.69 70 LYS A CA 1
ATOM 526 C C . LYS A 1 70 ? -11.234 2.172 3.472 1.00 84.69 70 LYS A C 1
ATOM 528 O O . LYS A 1 70 ? -11.460 2.902 2.511 1.00 84.69 70 LYS A O 1
ATOM 533 N N . VAL A 1 71 ? -10.555 2.582 4.544 1.00 83.56 71 VAL A N 1
ATOM 534 C CA . VAL A 1 71 ? -10.038 3.955 4.676 1.00 83.56 71 VAL A CA 1
ATOM 535 C C .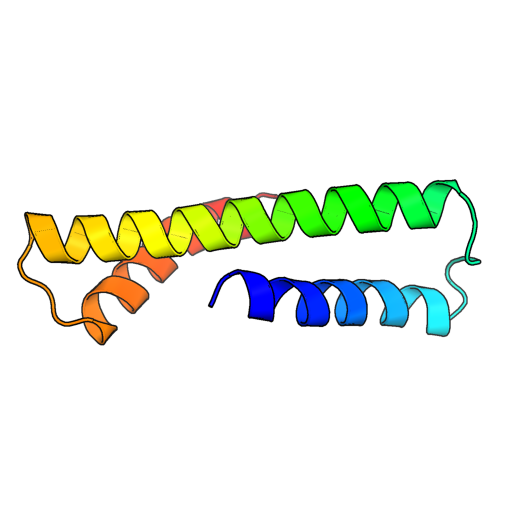 VAL A 1 71 ? -8.916 4.214 3.669 1.00 83.56 71 VAL A C 1
ATOM 537 O O . VAL A 1 71 ? -8.858 5.281 3.059 1.00 83.56 71 VAL A O 1
ATOM 540 N N . ARG A 1 72 ? -8.042 3.225 3.449 1.00 83.19 72 ARG A N 1
ATOM 541 C CA . ARG A 1 72 ? -6.872 3.370 2.575 1.00 83.19 72 ARG A CA 1
ATOM 542 C C . ARG A 1 72 ? -7.137 3.091 1.097 1.00 83.19 72 ARG A C 1
ATOM 544 O O . ARG A 1 72 ? -6.318 3.499 0.278 1.00 83.19 72 ARG A O 1
ATOM 551 N N . LEU A 1 73 ? -8.274 2.491 0.743 1.00 81.25 73 LEU A N 1
ATOM 552 C CA . LEU A 1 73 ? -8.648 2.209 -0.645 1.00 81.25 73 LEU A CA 1
ATOM 553 C C . LEU A 1 73 ? -8.664 3.476 -1.514 1.00 81.25 73 LEU A C 1
ATOM 555 O O . LEU A 1 73 ? -8.093 3.476 -2.598 1.00 81.25 73 LEU A O 1
ATOM 559 N N . ARG A 1 74 ? -9.264 4.572 -1.025 1.00 81.12 74 ARG A N 1
ATOM 560 C CA . ARG A 1 74 ? -9.301 5.859 -1.747 1.00 81.12 74 ARG A CA 1
ATOM 561 C C . ARG A 1 74 ? -7.896 6.426 -2.008 1.00 81.12 74 ARG A C 1
ATOM 563 O O . ARG A 1 74 ? -7.595 6.697 -3.163 1.00 81.12 74 ARG A O 1
ATOM 570 N N . PRO A 1 75 ? -7.028 6.573 -0.988 1.00 81.69 75 PRO A N 1
ATOM 571 C CA . PRO A 1 75 ? -5.648 7.003 -1.194 1.00 81.69 75 PRO A CA 1
ATOM 572 C C . PRO A 1 75 ? -4.837 6.116 -2.142 1.00 81.69 75 PRO A C 1
ATOM 574 O O . PRO A 1 75 ? -4.046 6.647 -2.904 1.00 81.69 75 PRO A O 1
ATOM 577 N N . ILE A 1 76 ? -5.013 4.790 -2.088 1.00 82.12 76 ILE A N 1
ATOM 578 C CA . ILE A 1 76 ? -4.279 3.849 -2.953 1.00 82.12 76 ILE A CA 1
ATOM 579 C C . ILE A 1 76 ? -4.720 3.976 -4.416 1.00 82.12 76 ILE A C 1
ATOM 581 O O . ILE A 1 76 ? -3.895 3.833 -5.301 1.00 82.12 76 ILE A O 1
ATOM 585 N N . LEU A 1 77 ? -6.001 4.249 -4.675 1.00 78.75 77 LEU A N 1
ATOM 586 C CA . LEU A 1 77 ? -6.510 4.456 -6.037 1.00 78.75 77 LEU A CA 1
ATOM 587 C C . LEU A 1 77 ? -6.144 5.824 -6.625 1.00 78.75 77 LEU A C 1
ATOM 589 O O . LEU A 1 77 ? -6.240 6.010 -7.833 1.00 78.75 77 LEU A O 1
ATOM 593 N N . MET A 1 78 ? -5.800 6.796 -5.779 1.00 84.38 78 MET A N 1
ATOM 594 C CA . MET A 1 78 ? -5.437 8.145 -6.215 1.00 84.38 78 MET A CA 1
ATOM 595 C C . MET A 1 78 ? -3.975 8.237 -6.688 1.00 84.38 78 MET A C 1
ATOM 597 O O . MET A 1 78 ? -3.638 9.175 -7.408 1.00 84.38 78 MET A O 1
ATOM 601 N N . THR A 1 79 ? -3.126 7.298 -6.261 1.00 76.44 79 THR A N 1
ATOM 602 C CA . THR A 1 79 ? -1.701 7.174 -6.622 1.00 76.44 79 THR A CA 1
ATOM 603 C C . THR A 1 79 ? -1.492 6.172 -7.740 1.00 76.44 79 THR A C 1
ATOM 605 O O . THR A 1 79 ? -0.685 6.474 -8.641 1.00 76.44 79 THR A O 1
#